Protein AF-A0A349JUD6-F1 (afdb_monomer)

Nearest PDB structures (foldseek):
  6deh-assembly2_B  TM=9.460E-01  e=6.281E-0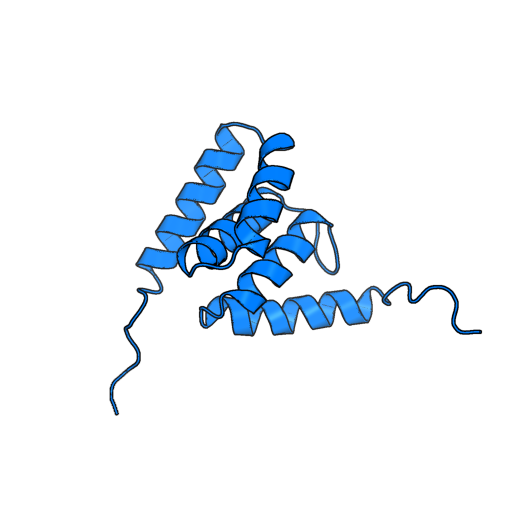5  Legionella pneumophila subsp. pneumophila str. Philadelphia 1
  4bwr-assembly1_A  TM=9.093E-01  e=9.026E-05  Escherichia coli CFT073
  8sxq-assembly2_B  TM=9.005E-01  e=2.616E-03  Legionella pneumophila
  3e4b-assembly1_A  TM=8.487E-01  e=1.522E-02  Pseudomonas fluorescens
  7ula-assembly1_B  TM=7.634E-01  e=2.555E-02  Pseudomonas putida

Foldseek 3Di:
DPPDPPPDLVNQLVLLVVLVVVVLVLNLVSLQVNLVCLCVVRNHDNDLLSSLLSLVSSVVVPPPSSVVVNVVSVVVDDPVSNVSSVVSNVVSCVVPPPPPPPDD

Sequence (104 aa):
MYANGEGVPEDDAESVRWYRLAAEQGLAVAQSHLGAMYANGEGVPEDLVYARMWFDLSAAQGNETAQGNKEIVEQRMTPEQIAEAQRLSAEWLEAHPPGLEDGY

Structure (mmCIF, N/CA/C/O backbone):
data_AF-A0A349JUD6-F1
#
_entry.id   AF-A0A349JUD6-F1
#
loop_
_atom_site.group_PDB
_atom_site.id
_atom_site.type_symbol
_atom_site.label_atom_id
_atom_site.label_alt_id
_atom_site.label_comp_id
_atom_site.label_asym_id
_atom_site.label_entity_id
_atom_site.label_seq_id
_atom_site.pdbx_PDB_ins_code
_atom_site.Cartn_x
_atom_site.Cartn_y
_atom_site.Cartn_z
_atom_site.occupancy
_atom_site.B_iso_or_equiv
_atom_site.auth_seq_id
_atom_site.auth_comp_id
_atom_site.auth_asym_id
_atom_site.auth_atom_id
_atom_site.pdbx_PDB_model_num
ATOM 1 N N . MET A 1 1 ? 17.441 -28.491 -11.266 1.00 40.62 1 MET A N 1
ATOM 2 C CA . MET A 1 1 ? 17.874 -27.307 -10.497 1.00 40.62 1 MET A CA 1
ATOM 3 C C . MET A 1 1 ? 17.063 -26.130 -11.014 1.00 40.62 1 MET A C 1
ATOM 5 O O . MET A 1 1 ? 17.429 -25.576 -12.037 1.00 40.62 1 MET A O 1
ATOM 9 N N . TYR A 1 2 ? 15.919 -25.840 -10.387 1.00 37.38 2 TYR A N 1
ATOM 10 C CA . TYR A 1 2 ? 15.054 -24.706 -10.741 1.00 37.38 2 TYR A CA 1
ATOM 11 C C . TYR A 1 2 ? 15.577 -23.459 -10.029 1.00 37.38 2 TYR A C 1
ATOM 13 O O . TYR A 1 2 ? 15.073 -23.067 -8.982 1.00 37.38 2 TYR A O 1
ATOM 21 N N . ALA A 1 3 ? 16.693 -22.937 -10.532 1.00 44.50 3 ALA A N 1
ATOM 22 C CA . ALA A 1 3 ? 17.261 -21.693 -10.049 1.00 44.50 3 ALA A CA 1
ATOM 23 C C . ALA A 1 3 ? 16.564 -20.539 -10.772 1.00 44.50 3 ALA A C 1
ATOM 25 O O . ALA A 1 3 ? 16.605 -20.481 -11.997 1.00 44.50 3 ALA A O 1
ATOM 26 N N . ASN A 1 4 ? 15.974 -19.653 -9.970 1.00 45.62 4 ASN A N 1
ATOM 27 C CA . ASN A 1 4 ? 15.355 -18.379 -10.330 1.00 45.62 4 ASN A CA 1
ATOM 28 C C . ASN A 1 4 ? 13.960 -18.519 -10.945 1.00 45.62 4 ASN A C 1
ATOM 30 O O . ASN A 1 4 ? 13.778 -18.496 -12.157 1.00 45.62 4 ASN A O 1
ATOM 34 N N . GLY A 1 5 ? 12.962 -18.639 -10.064 1.00 44.28 5 GLY A N 1
ATOM 35 C CA . GLY A 1 5 ? 11.590 -18.251 -10.375 1.00 44.28 5 GLY A CA 1
ATOM 36 C C . GLY A 1 5 ? 11.529 -16.740 -10.580 1.00 44.28 5 GLY A C 1
ATOM 37 O O . GLY A 1 5 ? 11.097 -16.012 -9.695 1.00 44.28 5 GLY A O 1
ATOM 38 N N . GLU A 1 6 ? 12.028 -16.281 -11.723 1.00 48.94 6 GLU A N 1
ATOM 39 C CA . GLU A 1 6 ? 11.586 -15.030 -12.324 1.00 48.94 6 GLU A CA 1
ATOM 40 C C . GLU A 1 6 ? 10.123 -15.270 -12.695 1.00 48.94 6 GLU A C 1
ATOM 42 O O . GLU A 1 6 ? 9.838 -15.969 -13.670 1.00 48.94 6 GLU A O 1
ATOM 47 N N . GLY A 1 7 ? 9.212 -14.811 -11.831 1.00 51.25 7 GLY A N 1
ATOM 48 C CA . GLY A 1 7 ? 7.783 -14.800 -12.116 1.00 51.25 7 GLY A CA 1
ATOM 49 C C . GLY A 1 7 ? 7.585 -14.252 -13.520 1.00 51.25 7 GLY A C 1
ATOM 50 O O . GLY A 1 7 ? 8.158 -13.228 -13.897 1.00 51.25 7 GLY A O 1
ATOM 51 N N . VAL A 1 8 ? 6.882 -15.013 -14.350 1.00 55.34 8 VAL A N 1
ATOM 52 C CA . VAL A 1 8 ? 6.582 -14.571 -15.703 1.00 55.34 8 VAL A CA 1
ATOM 53 C C . VAL A 1 8 ? 5.726 -13.307 -15.544 1.00 55.34 8 VAL A C 1
ATOM 55 O O . VAL A 1 8 ? 4.761 -13.352 -14.786 1.00 55.34 8 VAL A O 1
ATOM 58 N N . PRO A 1 9 ? 6.001 -12.196 -16.253 1.00 60.47 9 PRO A N 1
ATOM 59 C CA . PRO A 1 9 ? 5.197 -10.969 -16.156 1.00 60.47 9 PRO A CA 1
ATOM 60 C C . PRO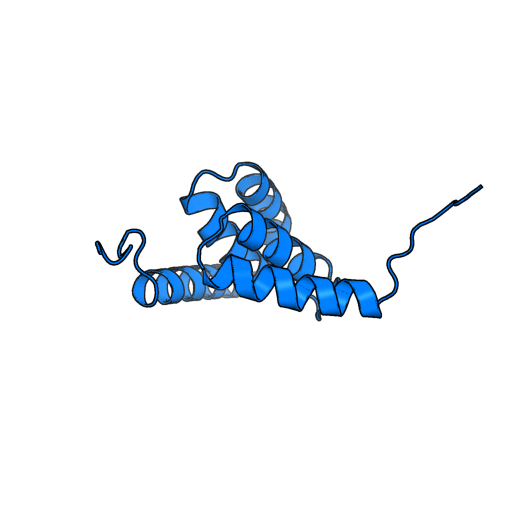 A 1 9 ? 3.682 -11.179 -16.358 1.00 60.47 9 PRO A C 1
ATOM 62 O O . PRO A 1 9 ? 2.868 -10.352 -15.952 1.00 60.47 9 PRO A O 1
ATOM 65 N N . GLU A 1 10 ? 3.306 -12.285 -17.006 1.00 60.84 10 GLU A N 1
ATOM 66 C CA . GLU A 1 10 ? 1.929 -12.746 -17.176 1.00 60.84 10 GLU A CA 1
ATOM 67 C C . GLU A 1 10 ? 1.295 -13.229 -15.856 1.00 60.84 10 GLU A C 1
ATOM 69 O O . GLU A 1 10 ? 0.180 -12.812 -15.539 1.00 60.84 10 GLU A O 1
ATOM 74 N N . ASP A 1 11 ? 2.024 -14.006 -15.047 1.00 77.19 11 ASP A N 1
ATOM 75 C CA . ASP A 1 11 ? 1.571 -14.496 -13.736 1.00 77.19 11 ASP A CA 1
ATOM 76 C C . ASP A 1 11 ? 1.449 -13.350 -12.720 1.00 77.19 11 ASP A C 1
ATOM 78 O O . ASP A 1 11 ? 0.532 -13.338 -11.892 1.00 77.19 11 ASP A O 1
ATOM 82 N N . ASP A 1 12 ? 2.334 -12.351 -12.806 1.00 79.44 12 ASP A N 1
ATOM 83 C CA . ASP A 1 12 ? 2.274 -11.170 -11.943 1.00 79.44 12 ASP A CA 1
ATOM 84 C C . ASP A 1 12 ? 1.030 -10.333 -12.264 1.00 79.44 12 ASP A C 1
ATOM 86 O O . ASP A 1 12 ? 0.286 -9.945 -11.365 1.00 79.44 12 ASP A O 1
ATOM 90 N N . ALA A 1 13 ? 0.737 -10.099 -13.548 1.00 84.31 13 ALA A N 1
ATOM 91 C CA . ALA A 1 13 ? -0.455 -9.356 -13.956 1.00 84.31 13 ALA A CA 1
ATOM 92 C C . ALA A 1 13 ? -1.761 -10.082 -13.577 1.00 84.31 13 ALA A C 1
ATOM 94 O O . ALA A 1 13 ? -2.748 -9.440 -13.197 1.00 84.31 13 ALA A O 1
ATOM 95 N N . GLU A 1 14 ? -1.787 -11.414 -13.653 1.00 87.56 14 GLU A N 1
ATOM 96 C CA . GLU A 1 14 ? -2.922 -12.204 -13.174 1.00 87.56 14 GLU A CA 1
ATOM 97 C C . GLU A 1 14 ? -3.039 -12.157 -11.641 1.00 87.56 14 GLU A C 1
ATOM 99 O O . GLU A 1 14 ? -4.135 -11.954 -11.109 1.00 87.56 14 GLU A O 1
ATOM 104 N N . SER A 1 15 ? -1.918 -12.233 -10.923 1.00 86.94 15 SER A N 1
ATOM 105 C CA . SER A 1 15 ? -1.879 -12.101 -9.464 1.00 86.94 15 SER A CA 1
ATOM 106 C C . SER A 1 15 ? -2.421 -10.748 -9.001 1.00 86.94 15 SER A C 1
ATOM 108 O O . SER A 1 15 ? -3.243 -10.707 -8.083 1.00 86.94 15 SER A O 1
ATOM 110 N N . VAL A 1 16 ? -2.072 -9.649 -9.684 1.00 92.19 16 VAL A N 1
ATOM 111 C CA . VAL A 1 16 ? -2.642 -8.319 -9.403 1.00 92.19 16 VAL A CA 1
ATOM 112 C C . VAL A 1 16 ? -4.164 -8.357 -9.483 1.00 92.19 16 VAL A C 1
ATOM 114 O O . VAL A 1 16 ? -4.837 -7.795 -8.617 1.00 92.19 16 VAL A O 1
ATOM 117 N N . ARG A 1 17 ? -4.736 -9.006 -10.505 1.00 92.12 17 ARG A N 1
ATOM 118 C CA . ARG A 1 17 ? -6.197 -9.079 -10.663 1.00 92.12 17 ARG A CA 1
ATOM 119 C C . ARG A 1 17 ? -6.854 -9.783 -9.481 1.00 92.12 17 ARG A C 1
ATOM 121 O O . ARG A 1 17 ? -7.844 -9.276 -8.955 1.00 92.12 17 ARG A O 1
ATOM 128 N N . TRP A 1 18 ? -6.303 -10.914 -9.048 1.00 91.94 18 TRP A N 1
ATOM 129 C CA . TRP A 1 18 ? -6.838 -11.664 -7.913 1.00 91.94 18 TRP A CA 1
ATOM 130 C C . TRP A 1 18 ? -6.690 -10.907 -6.593 1.00 91.94 18 TRP A C 1
ATOM 132 O O . TRP A 1 18 ? -7.658 -10.803 -5.836 1.00 91.94 18 TRP A O 1
ATOM 142 N N . TYR A 1 19 ? -5.522 -10.312 -6.339 1.00 93.75 19 TYR A N 1
ATOM 143 C CA . TYR A 1 19 ? -5.315 -9.505 -5.140 1.00 93.75 19 TYR A CA 1
ATOM 144 C C . TYR A 1 19 ? -6.191 -8.263 -5.123 1.00 93.75 19 TYR A C 1
ATOM 146 O O . TYR A 1 19 ? -6.707 -7.921 -4.066 1.00 93.75 19 TYR A O 1
ATOM 154 N N . ARG A 1 20 ? -6.439 -7.631 -6.272 1.00 93.31 20 ARG A N 1
ATOM 155 C CA . ARG A 1 20 ? -7.372 -6.508 -6.378 1.00 93.31 20 ARG A CA 1
ATOM 156 C C . ARG A 1 20 ? -8.787 -6.892 -5.970 1.00 93.31 20 ARG A C 1
ATOM 158 O O . ARG A 1 20 ? -9.354 -6.228 -5.112 1.00 93.31 20 ARG A O 1
ATOM 165 N N . LEU A 1 21 ? -9.316 -7.995 -6.496 1.00 92.31 21 LEU A N 1
ATOM 166 C CA . LEU A 1 21 ? -10.653 -8.477 -6.130 1.00 92.31 21 LEU A CA 1
ATOM 167 C C . LEU A 1 21 ? -10.779 -8.787 -4.631 1.00 92.31 21 LEU A C 1
ATOM 169 O O . LEU A 1 21 ? -11.817 -8.527 -4.026 1.00 92.31 21 LEU A O 1
ATOM 173 N N . ALA A 1 22 ? -9.739 -9.354 -4.020 1.00 92.44 22 ALA A N 1
ATOM 174 C CA . ALA A 1 22 ? -9.736 -9.651 -2.590 1.00 92.44 22 ALA A CA 1
ATOM 175 C C . ALA A 1 22 ? -9.510 -8.395 -1.723 1.00 92.44 22 ALA A C 1
ATOM 177 O O . ALA A 1 22 ? -10.116 -8.255 -0.662 1.00 92.44 22 ALA A O 1
ATOM 178 N N . ALA A 1 23 ? -8.676 -7.460 -2.178 1.00 92.31 23 ALA A N 1
ATOM 179 C CA . ALA A 1 23 ? -8.408 -6.195 -1.502 1.00 92.31 23 ALA A CA 1
ATOM 180 C C . ALA A 1 23 ? -9.639 -5.275 -1.496 1.00 92.31 23 ALA A C 1
ATOM 182 O O . ALA A 1 23 ? -9.917 -4.632 -0.483 1.00 92.31 23 ALA A O 1
ATOM 183 N N . GLU A 1 24 ? -10.400 -5.266 -2.596 1.00 90.44 24 GLU A N 1
ATOM 184 C CA . GLU A 1 24 ? -11.685 -4.567 -2.728 1.00 90.44 24 GLU A CA 1
ATOM 185 C C . GLU A 1 24 ? -12.763 -5.152 -1.797 1.00 90.44 24 GLU A C 1
ATOM 187 O O . GLU A 1 24 ? -13.620 -4.416 -1.324 1.00 90.44 24 GLU A O 1
ATOM 192 N N . GLN A 1 25 ? -12.674 -6.438 -1.436 1.00 89.81 25 GLN A N 1
ATOM 193 C CA . GLN A 1 25 ? -13.516 -7.061 -0.399 1.00 89.81 25 GLN A CA 1
ATOM 194 C C . GLN A 1 25 ? -13.043 -6.767 1.035 1.00 89.81 25 GLN A C 1
ATOM 196 O O . GLN A 1 25 ? -13.582 -7.314 1.993 1.00 89.81 25 GLN A O 1
ATOM 201 N N . GLY A 1 26 ? -12.017 -5.932 1.204 1.00 89.50 26 GLY A N 1
ATOM 202 C CA . GLY A 1 26 ? -11.502 -5.559 2.516 1.00 89.50 26 GLY A CA 1
ATOM 203 C C . GLY A 1 26 ? -10.495 -6.543 3.109 1.00 89.50 26 GLY A C 1
ATOM 204 O O . GLY A 1 26 ? -10.074 -6.343 4.241 1.00 89.50 26 GLY A O 1
ATOM 205 N N . LEU A 1 27 ? -10.051 -7.580 2.388 1.00 92.81 27 LEU A N 1
ATOM 206 C CA . LEU A 1 27 ? -9.112 -8.551 2.953 1.00 92.81 27 LEU A CA 1
ATOM 207 C C . LEU A 1 27 ? -7.736 -7.910 3.195 1.00 92.81 27 LEU A C 1
ATOM 209 O O . LEU A 1 27 ? -6.970 -7.695 2.254 1.00 92.81 27 LEU A O 1
ATOM 213 N N . ALA A 1 28 ? -7.381 -7.683 4.463 1.00 93.06 28 ALA A N 1
ATOM 214 C CA . ALA A 1 28 ? -6.137 -7.013 4.854 1.00 93.06 28 ALA A CA 1
ATOM 215 C C . ALA A 1 28 ? -4.879 -7.637 4.227 1.00 93.06 28 ALA A C 1
ATOM 217 O O . ALA A 1 28 ? -3.973 -6.927 3.794 1.00 93.06 28 ALA A O 1
ATOM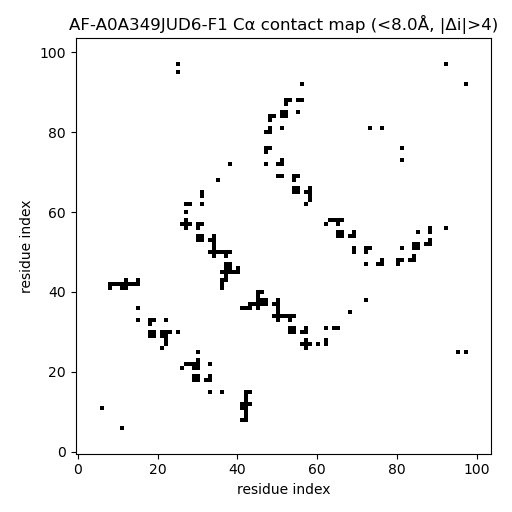 218 N N . VAL A 1 29 ? -4.810 -8.969 4.147 1.00 93.19 29 VAL A N 1
ATOM 219 C CA . VAL A 1 29 ? -3.672 -9.674 3.533 1.00 93.19 29 VAL A CA 1
ATOM 220 C C . VAL A 1 29 ? -3.567 -9.338 2.043 1.00 93.19 29 VAL A C 1
ATOM 222 O O . VAL A 1 29 ? -2.495 -8.957 1.576 1.00 93.19 29 VAL A O 1
ATOM 225 N N . ALA A 1 30 ? -4.678 -9.373 1.304 1.00 94.56 30 ALA A N 1
ATOM 226 C CA . ALA A 1 30 ? -4.680 -9.014 -0.112 1.00 94.56 30 ALA A CA 1
ATOM 227 C C . ALA A 1 30 ? -4.344 -7.537 -0.341 1.00 94.56 30 ALA A C 1
ATOM 229 O O . ALA A 1 30 ? -3.581 -7.230 -1.251 1.00 94.56 30 ALA A O 1
ATOM 230 N N . GLN A 1 31 ? -4.833 -6.639 0.518 1.00 96.50 31 GLN A N 1
ATOM 231 C CA . GLN A 1 31 ? -4.456 -5.224 0.487 1.00 96.50 31 GLN A CA 1
ATOM 232 C C . GLN A 1 31 ? -2.937 -5.054 0.666 1.00 96.50 31 GLN A C 1
ATOM 234 O O . GLN A 1 31 ? -2.309 -4.339 -0.108 1.00 96.50 31 GLN A O 1
ATOM 239 N N . SER A 1 32 ? -2.308 -5.774 1.606 1.00 96.56 32 SER A N 1
ATOM 240 C CA . SER A 1 32 ? -0.846 -5.714 1.769 1.00 96.56 32 SER A CA 1
ATOM 241 C C . SER A 1 32 ? -0.078 -6.253 0.559 1.00 96.56 32 SER A C 1
ATOM 243 O O . SER A 1 32 ? 0.915 -5.653 0.154 1.00 96.56 32 SER A O 1
ATOM 245 N N . HIS A 1 33 ? -0.540 -7.341 -0.062 1.00 95.94 33 HIS A N 1
ATOM 246 C CA . HIS A 1 33 ? 0.109 -7.881 -1.258 1.00 95.94 33 HIS A CA 1
ATOM 247 C C . HIS A 1 33 ? -0.042 -6.946 -2.453 1.00 95.94 33 HIS A C 1
ATOM 249 O O . HIS A 1 33 ? 0.947 -6.637 -3.108 1.00 95.94 33 HIS A O 1
ATOM 255 N N . LEU A 1 34 ? -1.243 -6.418 -2.684 1.00 95.94 34 LEU A N 1
ATOM 256 C CA . LEU A 1 34 ? -1.482 -5.457 -3.752 1.00 95.94 34 LEU A CA 1
ATOM 257 C C . LEU A 1 34 ? -0.643 -4.187 -3.568 1.00 95.94 34 LEU A C 1
ATOM 259 O O . LEU A 1 34 ? -0.065 -3.688 -4.530 1.00 95.94 34 LEU A O 1
ATOM 263 N N . GLY A 1 35 ? -0.516 -3.703 -2.328 1.00 96.94 35 GLY A N 1
ATOM 264 C CA . GLY A 1 35 ? 0.365 -2.586 -2.004 1.00 96.94 35 GLY A CA 1
ATOM 265 C C . GLY A 1 35 ? 1.829 -2.866 -2.357 1.00 96.94 35 GLY A C 1
ATOM 266 O O . GLY A 1 35 ? 2.490 -2.018 -2.950 1.00 96.94 35 GLY A O 1
ATOM 267 N N . ALA A 1 36 ? 2.325 -4.072 -2.065 1.00 96.12 36 ALA A N 1
ATOM 268 C CA . ALA A 1 36 ? 3.687 -4.476 -2.416 1.00 96.12 36 ALA A CA 1
ATOM 269 C C . ALA 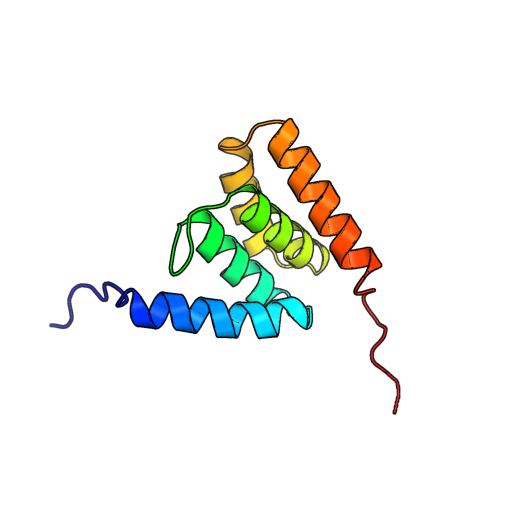A 1 36 ? 3.898 -4.563 -3.934 1.00 96.12 36 ALA A C 1
ATOM 271 O O . ALA A 1 36 ? 4.912 -4.080 -4.434 1.00 96.12 36 ALA A O 1
ATOM 272 N N . MET A 1 37 ? 2.917 -5.082 -4.675 1.00 94.81 37 MET A N 1
ATOM 273 C CA . MET A 1 37 ? 2.989 -5.156 -6.136 1.00 94.81 37 MET A CA 1
ATOM 274 C C . MET A 1 37 ? 3.072 -3.763 -6.771 1.00 94.81 37 MET A C 1
ATOM 276 O O . MET A 1 37 ? 3.921 -3.531 -7.628 1.00 94.81 37 MET A O 1
ATOM 280 N N . TYR A 1 38 ? 2.275 -2.801 -6.291 1.00 96.69 38 TYR A N 1
ATOM 281 C CA . TYR A 1 38 ? 2.396 -1.399 -6.7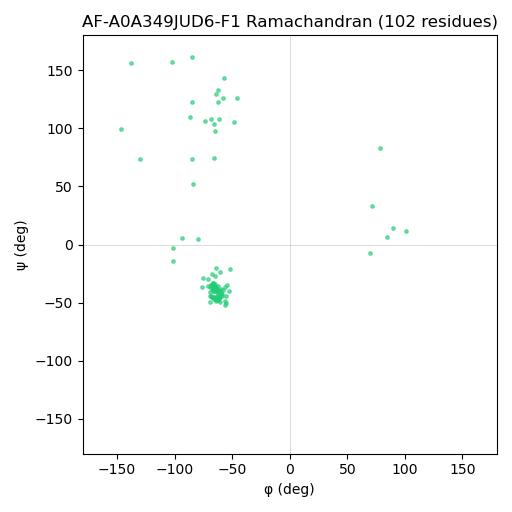05 1.00 96.69 38 TYR A CA 1
ATOM 282 C C . TYR A 1 38 ? 3.726 -0.763 -6.276 1.00 96.69 38 TYR A C 1
ATOM 284 O O . TYR A 1 38 ? 4.259 0.064 -7.006 1.00 96.69 38 TYR A O 1
ATOM 292 N N . ALA A 1 39 ? 4.286 -1.137 -5.121 1.00 96.38 39 ALA A N 1
ATOM 293 C CA . ALA A 1 39 ? 5.564 -0.599 -4.649 1.00 96.38 39 ALA A CA 1
ATOM 294 C C . ALA A 1 39 ? 6.773 -1.092 -5.460 1.00 96.38 39 ALA A C 1
ATOM 296 O O . ALA A 1 39 ? 7.771 -0.378 -5.546 1.00 96.38 39 ALA A O 1
ATOM 297 N N . ASN A 1 40 ? 6.687 -2.305 -6.014 1.00 92.56 40 ASN A N 1
ATOM 298 C CA . ASN A 1 40 ? 7.757 -2.954 -6.776 1.00 92.56 40 ASN A CA 1
ATOM 299 C C . ASN A 1 40 ? 7.553 -2.876 -8.296 1.00 92.56 40 ASN A C 1
ATOM 301 O O . ASN A 1 40 ? 8.479 -3.157 -9.055 1.00 92.56 40 ASN A O 1
ATOM 305 N N . GLY A 1 41 ? 6.353 -2.514 -8.751 1.00 92.44 41 GLY A N 1
ATOM 306 C CA . GLY A 1 41 ? 5.990 -2.565 -10.164 1.00 92.44 41 GLY A CA 1
ATOM 307 C C . GLY A 1 41 ? 5.809 -3.996 -10.698 1.00 92.44 41 GLY A C 1
ATOM 308 O O . GLY A 1 41 ? 6.139 -4.276 -11.850 1.00 92.44 41 GLY A O 1
ATOM 309 N N . GLU A 1 42 ? 5.327 -4.917 -9.859 1.00 90.25 42 GLU A N 1
ATOM 310 C CA . GLU A 1 42 ? 5.115 -6.330 -10.205 1.00 90.25 42 GLU A CA 1
ATOM 311 C C . GLU A 1 42 ? 3.732 -6.506 -10.838 1.00 90.25 42 GLU A C 1
ATOM 313 O O . GLU A 1 42 ? 2.707 -6.331 -10.181 1.00 90.25 42 GLU A O 1
ATOM 318 N N . GLY A 1 43 ? 3.675 -6.790 -12.142 1.00 88.12 43 GLY A N 1
ATOM 319 C CA . GLY A 1 43 ? 2.409 -6.951 -12.876 1.00 88.12 43 GLY A CA 1
ATOM 320 C C . GLY A 1 43 ? 1.599 -5.657 -13.074 1.00 88.12 43 GLY A C 1
ATOM 321 O O . GLY A 1 43 ? 0.622 -5.652 -13.825 1.00 88.12 43 GLY A O 1
ATOM 322 N N . VAL A 1 44 ? 2.016 -4.551 -12.450 1.00 91.75 44 VAL A N 1
ATOM 323 C CA . VAL A 1 44 ? 1.486 -3.185 -12.594 1.00 91.75 44 VAL A CA 1
ATOM 324 C C . VAL A 1 44 ? 2.628 -2.175 -12.644 1.00 91.75 44 VAL A C 1
ATOM 326 O O . VAL A 1 44 ? 3.702 -2.458 -12.132 1.00 91.75 44 VAL A O 1
ATOM 329 N N . PRO A 1 45 ? 2.436 -0.980 -13.230 1.00 94.31 45 PRO A N 1
ATOM 330 C CA . PRO A 1 45 ? 3.394 0.110 -13.075 1.00 94.31 45 PRO A CA 1
ATOM 331 C C . PRO A 1 45 ? 3.618 0.456 -11.598 1.00 94.31 45 PRO A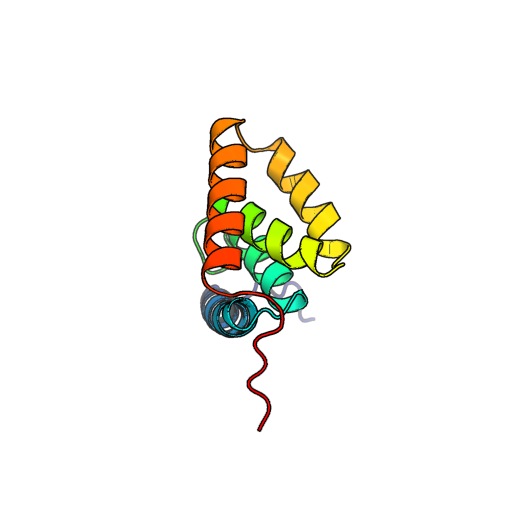 C 1
ATOM 333 O O . PRO A 1 45 ? 2.666 0.439 -10.815 1.00 94.31 45 PRO A O 1
ATOM 336 N N . GLU A 1 46 ? 4.861 0.797 -11.241 1.00 95.25 46 GLU A N 1
ATOM 337 C CA . GLU A 1 46 ? 5.180 1.270 -9.891 1.00 95.25 46 GLU A CA 1
ATOM 338 C C . GLU A 1 46 ? 4.347 2.519 -9.571 1.00 95.25 46 GLU A C 1
ATOM 340 O O . GLU A 1 46 ? 4.365 3.500 -10.319 1.00 95.25 46 GLU A O 1
ATOM 345 N N . ASP A 1 47 ? 3.634 2.478 -8.448 1.00 97.38 47 ASP A N 1
ATOM 346 C CA . ASP A 1 47 ? 2.851 3.596 -7.942 1.00 97.38 47 ASP A CA 1
ATOM 347 C C . ASP A 1 47 ? 2.860 3.600 -6.410 1.00 97.38 47 ASP A C 1
ATOM 349 O O . ASP A 1 47 ? 2.119 2.878 -5.737 1.00 97.38 47 ASP A O 1
ATOM 353 N N . LEU A 1 48 ? 3.724 4.444 -5.843 1.00 97.31 48 LEU A N 1
ATOM 354 C CA . LEU A 1 48 ? 3.890 4.543 -4.395 1.00 97.31 48 LEU A CA 1
ATOM 355 C C . LEU A 1 48 ? 2.658 5.130 -3.693 1.00 97.31 48 LEU A C 1
ATOM 357 O O . LEU A 1 48 ? 2.443 4.834 -2.519 1.00 97.31 48 LEU A O 1
ATOM 361 N N . VAL A 1 49 ? 1.838 5.926 -4.389 1.00 98.00 49 VAL A N 1
ATOM 362 C CA . VAL A 1 49 ? 0.608 6.501 -3.827 1.00 98.00 49 VAL A CA 1
ATOM 363 C C . VAL A 1 49 ? -0.416 5.390 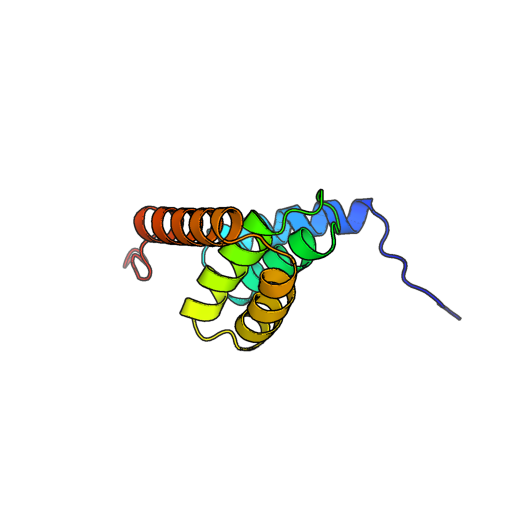-3.611 1.00 98.00 49 VAL A C 1
ATOM 365 O O . VAL A 1 49 ? -0.923 5.233 -2.498 1.00 98.00 49 VAL A O 1
ATOM 368 N N . TYR A 1 50 ? -0.653 4.552 -4.624 1.00 96.44 50 TYR A N 1
ATOM 369 C CA . TYR A 1 50 ? -1.534 3.388 -4.481 1.00 96.44 50 TYR A CA 1
ATOM 370 C C . TYR A 1 50 ? -0.962 2.339 -3.528 1.00 96.44 50 TYR A C 1
ATOM 372 O O . TYR A 1 50 ? -1.710 1.780 -2.725 1.00 96.44 50 TYR A O 1
ATOM 380 N N . ALA A 1 51 ? 0.352 2.093 -3.563 1.00 97.88 51 ALA A N 1
ATOM 381 C CA . ALA A 1 51 ? 1.000 1.178 -2.629 1.00 97.88 51 ALA A CA 1
ATOM 382 C C . ALA A 1 51 ? 0.729 1.584 -1.177 1.00 97.88 51 ALA A C 1
ATOM 384 O O . ALA A 1 51 ? 0.231 0.797 -0.369 1.00 97.88 51 ALA A O 1
ATOM 385 N N . ARG A 1 52 ? 0.996 2.855 -0.868 1.00 97.88 52 ARG A N 1
ATOM 386 C CA . ARG A 1 52 ? 0.767 3.442 0.446 1.00 97.88 52 ARG A CA 1
ATOM 387 C C . ARG A 1 52 ? -0.702 3.390 0.859 1.00 97.88 52 ARG A C 1
ATOM 389 O O . ARG A 1 52 ? -0.980 3.010 1.994 1.00 97.88 52 ARG A O 1
ATOM 396 N N . MET A 1 53 ? -1.623 3.735 -0.040 1.00 97.31 53 MET A N 1
ATOM 397 C CA . MET A 1 53 ? -3.064 3.660 0.216 1.00 97.31 53 MET A CA 1
ATOM 398 C C . MET A 1 53 ? -3.470 2.249 0.663 1.00 97.31 53 MET A C 1
ATOM 400 O O . MET A 1 53 ? -4.113 2.086 1.699 1.00 97.31 53 MET A O 1
ATOM 404 N N . TRP A 1 54 ? -3.057 1.219 -0.080 1.00 97.50 54 TRP A N 1
ATOM 405 C CA . TRP A 1 54 ? -3.372 -0.169 0.255 1.00 97.50 54 TRP A CA 1
ATOM 406 C C . TRP A 1 54 ? -2.717 -0.633 1.559 1.00 97.50 54 TRP A C 1
ATOM 408 O O . TRP A 1 54 ? -3.343 -1.362 2.333 1.00 97.50 54 TRP A O 1
ATOM 418 N N . PHE A 1 55 ? -1.494 -0.182 1.853 1.00 97.81 55 PHE A N 1
ATOM 419 C CA . PHE A 1 55 ? -0.872 -0.452 3.146 1.00 97.81 55 PHE A CA 1
ATOM 420 C C . PHE A 1 55 ? -1.589 0.237 4.306 1.00 97.81 55 PHE A C 1
ATOM 422 O O . PHE A 1 55 ? -1.721 -0.379 5.357 1.00 97.81 55 PHE A O 1
ATOM 429 N N . ASP A 1 56 ? -2.088 1.464 4.136 1.00 96.06 56 ASP A N 1
ATOM 430 C CA . ASP A 1 56 ? -2.882 2.146 5.165 1.00 96.06 56 ASP A CA 1
ATOM 431 C C . ASP A 1 56 ? -4.165 1.362 5.482 1.00 96.06 56 ASP A C 1
ATOM 433 O O . ASP A 1 56 ? -4.457 1.118 6.653 1.00 96.06 56 ASP A O 1
ATOM 437 N N . LEU A 1 57 ? -4.885 0.900 4.453 1.00 94.94 57 LEU A N 1
ATOM 438 C CA . LEU A 1 57 ? -6.101 0.090 4.611 1.00 94.94 57 LEU A CA 1
ATOM 439 C C . LEU A 1 57 ? -5.823 -1.247 5.309 1.00 94.94 57 LEU A C 1
ATOM 441 O O . LEU A 1 57 ? -6.558 -1.659 6.207 1.00 94.94 57 LEU A O 1
ATOM 445 N N . SER A 1 58 ? -4.726 -1.901 4.936 1.00 95.81 58 SER A N 1
ATOM 446 C CA . SER A 1 58 ? -4.307 -3.163 5.539 1.00 95.81 58 SER A CA 1
ATOM 447 C C . SER A 1 58 ? -3.851 -2.981 6.995 1.00 95.81 58 SER A C 1
ATOM 449 O O . SER A 1 58 ? -4.249 -3.735 7.886 1.00 95.81 58 SER A O 1
ATOM 451 N N . ALA A 1 59 ? -3.059 -1.941 7.266 1.00 94.56 59 ALA A N 1
ATOM 452 C CA . ALA A 1 59 ? -2.554 -1.616 8.596 1.00 94.56 59 ALA A CA 1
ATOM 453 C C . ALA A 1 59 ? -3.674 -1.198 9.560 1.00 94.56 59 ALA A C 1
ATOM 455 O O . ALA A 1 59 ? -3.601 -1.529 10.744 1.00 94.56 59 ALA A O 1
ATOM 456 N N . ALA A 1 60 ? -4.724 -0.529 9.068 1.00 91.94 60 ALA A N 1
ATOM 457 C CA . ALA A 1 60 ? -5.910 -0.185 9.856 1.00 91.94 60 ALA A CA 1
ATOM 458 C C . ALA A 1 60 ? -6.636 -1.425 10.415 1.00 91.94 60 ALA A C 1
ATOM 460 O O . ALA A 1 60 ? -7.300 -1.338 11.445 1.00 91.94 60 ALA A O 1
ATOM 461 N N . GLN A 1 61 ? -6.461 -2.585 9.777 1.00 91.00 61 GLN A N 1
ATOM 462 C CA . GLN A 1 61 ? -7.003 -3.875 10.211 1.00 91.00 61 GLN A CA 1
ATOM 463 C C . GLN A 1 61 ? -6.017 -4.695 11.067 1.00 91.00 61 GLN A C 1
ATOM 465 O O . GLN A 1 61 ? -6.301 -5.842 11.407 1.00 91.00 61 GLN A O 1
ATOM 470 N N . GLY A 1 62 ? -4.857 -4.131 11.424 1.00 92.19 62 GLY A N 1
ATOM 471 C CA . GLY A 1 62 ? -3.855 -4.784 12.273 1.00 92.19 62 GLY A CA 1
ATOM 472 C C . GLY A 1 62 ? -2.810 -5.618 11.526 1.00 92.19 62 GLY A C 1
ATOM 473 O O . GLY A 1 62 ? -2.099 -6.398 12.153 1.00 92.19 62 GLY A O 1
ATOM 474 N N . ASN A 1 63 ? -2.687 -5.475 10.202 1.00 92.75 63 ASN A N 1
ATOM 475 C CA . ASN A 1 63 ? -1.627 -6.144 9.449 1.00 92.75 63 ASN A CA 1
ATOM 476 C C . ASN A 1 63 ? -0.263 -5.469 9.706 1.00 92.75 63 ASN A C 1
ATOM 478 O O . ASN A 1 63 ? 0.020 -4.385 9.193 1.00 92.75 63 ASN A O 1
ATOM 482 N N . GLU A 1 64 ? 0.598 -6.127 10.485 1.00 93.00 64 GLU A N 1
ATOM 483 C CA . GLU A 1 64 ? 1.945 -5.636 10.819 1.00 93.00 64 GLU A CA 1
ATOM 484 C C . GLU A 1 64 ? 2.880 -5.579 9.599 1.00 93.00 64 GLU A C 1
ATOM 486 O O . GLU A 1 64 ? 3.706 -4.672 9.488 1.00 93.00 64 GLU A O 1
ATOM 491 N N . THR A 1 65 ? 2.730 -6.496 8.635 1.00 92.88 65 THR A N 1
ATOM 492 C CA . THR A 1 65 ? 3.512 -6.478 7.386 1.00 92.88 65 THR A CA 1
ATOM 493 C C . THR A 1 65 ? 3.238 -5.207 6.586 1.00 92.88 65 THR A C 1
ATOM 495 O O . THR A 1 65 ? 4.161 -4.600 6.044 1.00 92.88 65 THR A O 1
ATOM 498 N N . ALA A 1 66 ? 1.983 -4.758 6.554 1.00 94.56 66 ALA A N 1
ATOM 499 C CA . ALA A 1 66 ? 1.613 -3.515 5.894 1.00 94.56 66 ALA A CA 1
ATOM 500 C C . ALA A 1 66 ? 2.224 -2.281 6.571 1.00 94.56 66 ALA A C 1
ATOM 502 O O . ALA A 1 66 ? 2.624 -1.357 5.869 1.00 94.56 66 ALA A O 1
ATOM 503 N N . GLN A 1 67 ? 2.350 -2.270 7.903 1.00 92.62 67 GLN A N 1
ATOM 504 C CA . GLN A 1 67 ? 3.000 -1.168 8.626 1.00 92.62 67 GLN A CA 1
ATOM 505 C C . GLN A 1 67 ? 4.475 -1.031 8.232 1.00 92.62 67 GLN A C 1
ATOM 507 O O . GLN A 1 67 ? 4.909 0.061 7.870 1.00 92.62 67 GLN A O 1
ATOM 512 N N . GLY A 1 68 ? 5.222 -2.139 8.209 1.00 94.94 68 GLY A N 1
ATOM 513 C CA . GLY A 1 68 ? 6.624 -2.123 7.779 1.00 94.94 68 GLY A CA 1
ATOM 514 C C . GLY A 1 68 ? 6.787 -1.674 6.324 1.00 94.94 68 GLY A C 1
ATOM 515 O O . GLY A 1 68 ? 7.613 -0.816 6.019 1.00 94.94 68 GLY A O 1
ATOM 516 N N . ASN A 1 69 ? 5.956 -2.194 5.419 1.00 94.38 69 ASN A N 1
ATOM 517 C CA . ASN A 1 69 ? 6.035 -1.825 4.005 1.00 94.38 69 ASN A CA 1
ATOM 518 C C . ASN A 1 69 ? 5.622 -0.368 3.748 1.00 94.38 69 ASN A C 1
ATOM 520 O O . ASN A 1 69 ? 6.224 0.302 2.908 1.00 94.38 69 ASN A O 1
ATOM 524 N N . LYS A 1 70 ? 4.645 0.146 4.502 1.00 94.50 70 LYS A N 1
ATOM 525 C CA . LYS A 1 70 ? 4.252 1.558 4.496 1.00 94.50 70 LYS A CA 1
ATOM 526 C C . LYS A 1 70 ? 5.431 2.474 4.818 1.00 94.50 70 LYS A C 1
ATOM 528 O O . LYS A 1 70 ? 5.663 3.430 4.084 1.00 94.50 70 LYS A O 1
ATOM 533 N N . GLU A 1 71 ? 6.178 2.184 5.880 1.00 95.00 71 GLU A N 1
ATOM 534 C CA . GLU A 1 71 ? 7.338 2.994 6.276 1.00 95.00 71 GLU A CA 1
ATOM 535 C C . GLU A 1 71 ? 8.433 2.991 5.199 1.00 95.00 71 GLU A C 1
ATOM 537 O O . GLU A 1 71 ? 9.084 4.011 4.968 1.00 95.00 71 GLU A O 1
ATOM 542 N N . ILE A 1 72 ? 8.616 1.863 4.505 1.00 95.19 72 ILE A N 1
ATOM 543 C CA . ILE A 1 72 ? 9.579 1.743 3.403 1.00 95.19 72 ILE A CA 1
ATOM 544 C C . ILE A 1 72 ? 9.171 2.629 2.220 1.00 95.19 72 ILE A C 1
ATOM 546 O O . ILE A 1 72 ? 10.015 3.348 1.681 1.00 95.19 72 ILE A O 1
ATOM 550 N N . VAL A 1 73 ? 7.898 2.605 1.805 1.00 95.88 73 VAL A N 1
ATOM 551 C CA . VAL A 1 73 ? 7.449 3.431 0.670 1.00 95.88 73 VAL A CA 1
ATOM 552 C C . VAL A 1 73 ? 7.409 4.915 1.020 1.00 95.88 73 VAL A C 1
ATOM 554 O O . VAL A 1 73 ? 7.796 5.733 0.191 1.00 95.88 73 VAL A O 1
ATOM 557 N N . GLU A 1 74 ? 7.045 5.275 2.255 1.00 94.69 74 GLU A N 1
ATOM 558 C CA . GLU A 1 74 ? 7.013 6.663 2.733 1.00 94.69 74 GLU A CA 1
ATOM 559 C C . GLU A 1 74 ? 8.358 7.383 2.574 1.00 94.69 74 GLU A C 1
ATOM 561 O O . GLU A 1 74 ? 8.384 8.557 2.214 1.00 94.69 74 GLU A O 1
ATOM 566 N N . GLN A 1 75 ? 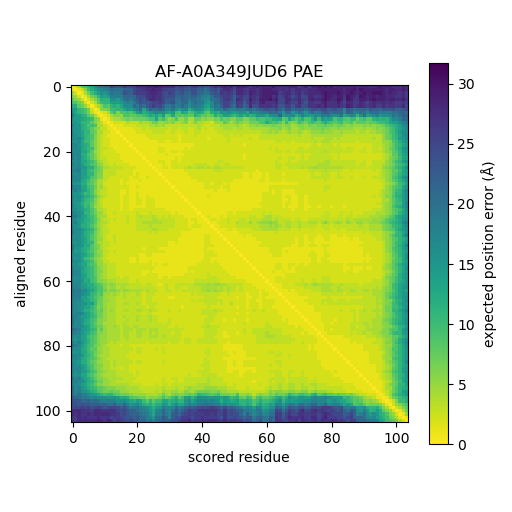9.479 6.682 2.770 1.00 95.31 75 GLN A N 1
ATOM 567 C CA . GLN A 1 75 ? 10.824 7.252 2.607 1.00 95.31 75 GLN A CA 1
ATOM 568 C C . GLN A 1 75 ? 11.132 7.692 1.167 1.00 95.31 75 GLN A C 1
ATOM 570 O O . GLN A 1 75 ? 12.042 8.492 0.947 1.00 95.31 75 GLN A O 1
ATOM 575 N N . ARG A 1 76 ? 10.395 7.160 0.186 1.00 95.25 76 ARG A N 1
ATOM 576 C CA . ARG A 1 76 ? 10.557 7.444 -1.246 1.00 95.25 76 ARG A CA 1
ATOM 577 C C . ARG A 1 76 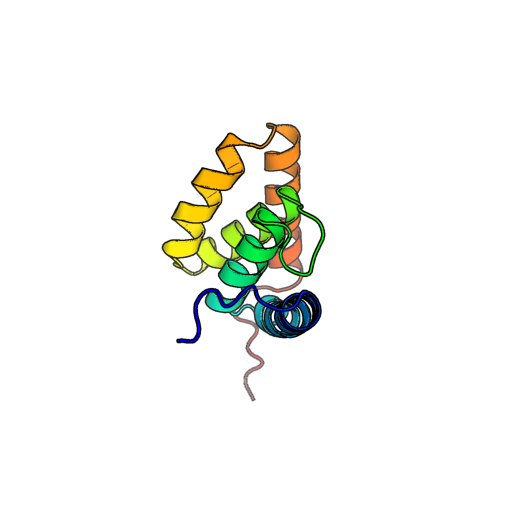? 9.515 8.436 -1.778 1.00 95.25 76 ARG A C 1
ATOM 579 O O . ARG A 1 76 ? 9.583 8.789 -2.952 1.00 95.25 76 ARG A O 1
ATOM 586 N N . MET A 1 77 ? 8.566 8.873 -0.950 1.00 96.88 77 MET A N 1
ATOM 587 C CA . MET A 1 77 ? 7.443 9.727 -1.347 1.00 96.88 77 MET A CA 1
ATOM 588 C C . MET A 1 77 ? 7.649 11.192 -0.946 1.00 96.88 77 MET A C 1
ATOM 590 O O . MET A 1 77 ? 8.369 11.505 0.002 1.00 96.88 77 MET A O 1
ATOM 594 N N . THR A 1 78 ? 6.970 12.109 -1.638 1.00 97.94 78 THR A N 1
ATOM 595 C CA . THR A 1 78 ? 6.850 13.509 -1.201 1.00 97.94 78 THR A CA 1
ATOM 596 C C . THR A 1 78 ? 5.691 13.695 -0.211 1.00 97.94 78 THR A C 1
ATOM 598 O O . THR A 1 78 ? 4.773 12.869 -0.170 1.00 97.94 78 THR A O 1
ATOM 601 N N . PRO A 1 79 ? 5.668 14.791 0.573 1.00 96.50 79 PRO A N 1
ATOM 602 C CA . PRO A 1 79 ? 4.530 15.114 1.434 1.00 96.50 79 PRO A CA 1
ATOM 603 C C . PRO A 1 79 ? 3.195 15.185 0.679 1.00 96.50 79 PRO A C 1
ATOM 605 O O . PRO A 1 79 ? 2.167 14.778 1.214 1.00 96.50 79 PRO A O 1
ATOM 608 N N . GLU A 1 80 ? 3.206 15.656 -0.569 1.00 96.69 80 GLU A N 1
ATOM 609 C CA . GLU A 1 80 ? 2.021 15.718 -1.430 1.00 96.69 80 GLU A CA 1
ATOM 610 C C . GLU A 1 80 ? 1.518 14.316 -1.783 1.00 96.69 80 GLU A C 1
ATOM 612 O O . GLU A 1 80 ? 0.328 14.047 -1.642 1.00 96.69 80 GLU A O 1
ATOM 617 N N . GLN A 1 81 ? 2.419 13.406 -2.163 1.00 96.44 81 GLN A N 1
ATOM 618 C CA . GLN A 1 81 ? 2.077 12.010 -2.453 1.00 96.44 81 GLN A CA 1
ATOM 619 C C . GLN A 1 81 ? 1.555 11.280 -1.210 1.00 96.44 81 GLN A C 1
ATOM 621 O O . GLN A 1 81 ? 0.634 10.471 -1.299 1.00 96.44 81 GLN A O 1
ATOM 626 N N . ILE A 1 82 ? 2.124 11.567 -0.036 1.00 96.00 82 ILE A N 1
ATOM 627 C CA . ILE A 1 82 ? 1.649 11.012 1.237 1.00 96.00 82 ILE A CA 1
ATOM 628 C C . ILE A 1 82 ? 0.233 11.513 1.541 1.00 96.00 82 ILE A C 1
ATOM 630 O O . ILE A 1 82 ? -0.633 10.712 1.889 1.00 96.00 82 ILE A O 1
ATOM 634 N N . ALA A 1 83 ? -0.017 12.815 1.389 1.00 96.75 83 ALA A N 1
ATOM 635 C CA . ALA A 1 83 ? -1.339 13.396 1.603 1.00 96.75 83 ALA A CA 1
ATOM 636 C C . ALA A 1 83 ? -2.374 12.845 0.608 1.00 96.75 83 ALA A C 1
ATOM 638 O O . ALA A 1 83 ? -3.511 12.574 0.990 1.00 96.75 83 ALA A O 1
ATOM 639 N N . GLU A 1 84 ? -1.981 12.639 -0.650 1.00 97.31 84 GLU A N 1
ATOM 640 C CA . GLU A 1 84 ? -2.826 12.013 -1.667 1.00 97.31 84 GLU A CA 1
ATOM 641 C C . GLU A 1 84 ? -3.182 10.569 -1.293 1.00 97.31 84 GLU A C 1
ATOM 643 O O . GLU A 1 84 ? -4.358 10.213 -1.288 1.00 97.31 84 GLU A O 1
ATOM 648 N N . ALA A 1 85 ? -2.204 9.759 -0.885 1.00 96.88 85 ALA A N 1
ATOM 649 C CA . ALA A 1 85 ? -2.448 8.375 -0.486 1.00 96.88 85 ALA A CA 1
ATOM 650 C C . ALA A 1 85 ? -3.357 8.266 0.752 1.00 96.88 85 ALA A C 1
ATOM 652 O O . ALA A 1 85 ? -4.248 7.418 0.798 1.00 96.88 85 ALA A O 1
ATOM 653 N N . GLN A 1 86 ? -3.169 9.154 1.735 1.00 94.88 86 GLN A N 1
ATOM 654 C CA . GLN A 1 86 ? -4.033 9.254 2.918 1.00 94.88 86 GLN A CA 1
ATOM 655 C C . GLN A 1 86 ? -5.461 9.658 2.554 1.00 94.88 86 GLN A C 1
ATOM 657 O O . GLN A 1 86 ? -6.425 9.154 3.125 1.00 94.88 86 GLN A O 1
ATOM 662 N N . ARG A 1 87 ? -5.609 10.575 1.596 1.00 96.94 87 ARG A N 1
ATOM 663 C CA . ARG A 1 87 ? -6.920 10.977 1.101 1.00 96.94 87 ARG A CA 1
ATOM 664 C C . ARG A 1 87 ? -7.613 9.814 0.394 1.00 96.94 87 ARG A C 1
ATOM 666 O O . ARG A 1 87 ? -8.780 9.568 0.672 1.00 96.94 87 ARG A O 1
ATOM 673 N N . LEU A 1 88 ? -6.906 9.084 -0.467 1.00 96.19 88 LEU A N 1
ATOM 674 C CA . LEU A 1 88 ? -7.469 7.928 -1.166 1.00 96.19 88 LEU A CA 1
ATOM 675 C C . LEU A 1 88 ? -7.878 6.811 -0.196 1.00 96.19 88 LEU A C 1
ATOM 677 O O . LEU A 1 88 ? -8.928 6.203 -0.381 1.00 96.19 88 LEU A O 1
ATOM 681 N N . SER A 1 89 ? -7.095 6.553 0.857 1.00 94.38 89 SER A N 1
ATOM 682 C CA . SER A 1 89 ? -7.454 5.537 1.854 1.00 94.38 89 SER A CA 1
ATOM 683 C C . SER A 1 89 ? -8.667 5.963 2.685 1.00 94.38 89 SER A C 1
ATOM 685 O O . SER A 1 89 ? -9.532 5.134 2.964 1.00 94.38 89 SER A O 1
ATOM 687 N N . ALA A 1 90 ? -8.793 7.254 3.009 1.00 93.50 90 ALA A N 1
ATOM 688 C CA . ALA A 1 90 ? -9.990 7.802 3.643 1.00 93.50 90 ALA A CA 1
ATOM 689 C C . ALA A 1 90 ? -11.228 7.691 2.735 1.00 93.50 90 ALA A C 1
ATOM 691 O O . ALA A 1 90 ? -12.249 7.166 3.170 1.00 93.50 90 ALA A O 1
ATOM 692 N N . GLU A 1 91 ? -11.124 8.106 1.468 1.00 93.81 91 GLU A N 1
ATOM 693 C CA . GLU A 1 91 ? -12.206 7.974 0.479 1.00 93.81 91 GLU A CA 1
ATOM 694 C C . GLU A 1 91 ? -12.629 6.507 0.300 1.00 93.81 91 GLU A C 1
ATOM 696 O O . GLU A 1 91 ? -13.819 6.203 0.207 1.00 93.81 91 GLU A O 1
ATOM 701 N N . TRP A 1 92 ? -11.669 5.577 0.303 1.00 90.19 92 TRP A N 1
ATOM 702 C CA . TRP A 1 92 ? -11.965 4.150 0.220 1.00 90.19 92 TRP A CA 1
ATOM 703 C C . TRP A 1 92 ? -12.772 3.660 1.425 1.00 90.19 92 TRP A C 1
ATOM 705 O O . TRP A 1 92 ? -13.760 2.953 1.232 1.00 90.19 92 TRP A O 1
ATOM 715 N N . LEU A 1 93 ? -12.390 4.048 2.649 1.00 88.56 93 LEU A N 1
ATOM 716 C CA . LEU A 1 93 ? -13.095 3.666 3.881 1.00 88.56 93 LEU A CA 1
ATOM 717 C C . LEU A 1 93 ? -14.495 4.278 3.967 1.00 88.56 93 LEU A C 1
ATOM 719 O O . LEU A 1 93 ? -15.404 3.649 4.504 1.00 88.56 93 LEU A O 1
ATOM 723 N N . GLU A 1 94 ? -14.683 5.485 3.434 1.00 89.25 94 GLU A N 1
ATOM 724 C CA . GLU A 1 94 ? -16.007 6.101 3.318 1.00 89.25 94 GLU A CA 1
ATOM 725 C C . GLU A 1 94 ? -16.904 5.335 2.336 1.00 89.25 94 GLU A C 1
ATOM 727 O O . GLU A 1 94 ? -18.091 5.144 2.606 1.00 89.25 94 GLU A O 1
ATOM 732 N N . ALA A 1 95 ? -16.345 4.867 1.215 1.00 86.75 95 ALA A N 1
ATOM 733 C CA . ALA A 1 95 ? -17.074 4.080 0.222 1.00 86.75 95 ALA A CA 1
ATOM 734 C C . ALA A 1 95 ? -17.330 2.624 0.662 1.00 86.75 95 ALA A C 1
ATOM 736 O O . ALA A 1 95 ? -18.327 2.032 0.249 1.00 86.75 95 ALA A O 1
ATOM 737 N N . HIS A 1 96 ? -16.454 2.056 1.497 1.00 80.75 96 HIS A N 1
ATOM 738 C CA . HIS A 1 96 ? -16.495 0.665 1.962 1.00 80.75 96 HIS A CA 1
ATOM 739 C C . HIS A 1 96 ? -16.355 0.612 3.491 1.00 80.75 96 HIS A C 1
ATOM 741 O O . HIS A 1 96 ? -15.296 0.245 4.013 1.00 80.75 96 HIS A O 1
ATOM 747 N N . PRO A 1 97 ? -17.401 0.998 4.240 1.00 69.25 97 PRO A N 1
ATOM 748 C CA . PRO A 1 97 ? -17.324 1.068 5.689 1.00 69.25 97 PRO A CA 1
ATOM 749 C C . PRO A 1 97 ? -17.085 -0.330 6.289 1.00 69.25 97 PRO A C 1
ATOM 751 O O . PRO A 1 97 ? -17.823 -1.272 5.975 1.00 69.25 97 PRO A O 1
ATOM 754 N N . PRO A 1 98 ? -16.088 -0.490 7.177 1.00 62.56 98 PRO A N 1
ATOM 755 C CA . PRO A 1 98 ? -15.831 -1.764 7.833 1.00 62.56 98 PRO A CA 1
ATOM 756 C C . PRO A 1 98 ? -17.040 -2.167 8.691 1.00 62.56 98 PRO A C 1
ATOM 758 O O . PRO A 1 98 ? -17.450 -1.425 9.583 1.00 62.56 98 PRO A O 1
ATOM 761 N N . GLY A 1 99 ? -17.608 -3.348 8.423 1.00 61.69 99 GLY A N 1
ATOM 762 C CA . GLY A 1 99 ? -18.691 -3.924 9.229 1.00 61.69 99 GLY A CA 1
ATOM 763 C C . GLY A 1 99 ? -20.117 -3.791 8.681 1.00 61.69 99 GLY A C 1
ATOM 764 O O . GLY A 1 99 ? -21.049 -4.122 9.409 1.00 61.69 99 GLY A O 1
ATOM 765 N N . LEU A 1 100 ? -20.324 -3.387 7.421 1.00 49.44 100 LEU A N 1
ATOM 766 C CA . LEU A 1 100 ? -21.570 -3.705 6.698 1.00 49.44 100 LEU A CA 1
ATOM 767 C C . LEU A 1 100 ? -21.483 -5.108 6.077 1.00 49.44 100 LEU A C 1
ATOM 769 O O . LEU A 1 100 ? -21.706 -5.295 4.884 1.00 49.44 100 LEU A O 1
ATOM 773 N N . GLU A 1 101 ? -21.135 -6.109 6.886 1.00 50.03 101 GLU A N 1
ATOM 774 C CA . GLU A 1 101 ? -21.541 -7.472 6.560 1.00 50.03 101 GLU A CA 1
ATOM 775 C C . GLU A 1 101 ? -23.064 -7.477 6.681 1.00 50.03 101 GLU A C 1
ATOM 777 O O . GLU A 1 101 ? -23.610 -7.388 7.783 1.00 50.03 101 GLU A O 1
ATOM 782 N N . ASP A 1 102 ? -23.743 -7.464 5.534 1.00 45.91 102 ASP A N 1
ATOM 783 C CA . ASP A 1 102 ? -25.178 -7.678 5.444 1.00 45.91 102 ASP A CA 1
ATOM 784 C C . ASP A 1 102 ? -25.533 -8.919 6.267 1.00 45.91 102 ASP A C 1
ATOM 786 O O . ASP A 1 102 ? -25.250 -10.056 5.884 1.00 45.91 102 ASP A O 1
ATOM 790 N N . GLY A 1 103 ? -26.135 -8.684 7.431 1.00 49.03 103 GLY A N 1
ATOM 791 C CA . GLY A 1 103 ? -26.760 -9.732 8.209 1.00 49.03 103 GLY A CA 1
ATOM 792 C C . GLY A 1 103 ? -27.889 -10.340 7.388 1.00 49.03 103 GLY A C 1
ATOM 793 O O . GLY A 1 103 ? -28.935 -9.710 7.224 1.00 49.03 103 GLY A O 1
ATOM 794 N N . TYR A 1 104 ? -27.680 -11.563 6.910 1.00 38.44 104 TYR A N 1
ATOM 795 C CA . TYR A 1 104 ? -28.727 -12.468 6.445 1.00 38.44 104 TYR A CA 1
ATOM 796 C C . TYR A 1 104 ? -28.524 -13.852 7.054 1.00 38.44 104 TYR A C 1
ATOM 798 O O . TYR A 1 104 ? -27.400 -14.392 6.953 1.00 38.44 104 TYR A O 1
#

Secondary structure (DSSP, 8-state):
--------HHHHHHHHHHHHHHHHTT-HHHHHHHHHHHHHTSSS---HHHHHHHHHHHHHTT-HHHHHHHHHHHTTS-HHHHHHHHHHHHHHHHHS-TT-----

Solvent-accessible surface area (backbone atoms only — not comparable to full-atom values): 5553 Å² total; per-residue (Å²): 135,90,76,76,85,71,72,51,67,66,58,32,34,52,47,46,54,55,24,47,61,38,27,76,72,63,37,39,69,30,16,29,52,44,12,50,26,19,59,71,34,47,49,41,73,64,34,61,39,61,11,38,18,26,10,51,58,6,31,76,72,68,37,63,71,15,47,57,52,32,58,60,49,54,78,78,51,51,75,66,45,50,52,50,16,55,49,51,36,49,55,48,43,71,76,54,55,90,81,75,70,79,89,125

pLDDT: mean 86.12, std 16.94, range [37.38, 98.0]

Mean predicted aligned error: 6.57 Å

Radius of gyration: 14.5 Å; Cα contacts (8 Å, |Δi|>4): 126; chains: 1; bounding box: 47×43×29 Å